Protein AF-A0A7C5CNM0-F1 (afdb_monomer_lite)

Structure (mmCIF, N/CA/C/O backbone):
data_AF-A0A7C5CNM0-F1
#
_entry.id   AF-A0A7C5CNM0-F1
#
loop_
_atom_site.group_PDB
_atom_site.id
_atom_site.type_symbol
_atom_site.label_atom_id
_atom_site.label_alt_id
_atom_site.label_comp_id
_atom_site.label_asym_id
_atom_site.label_entity_id
_atom_site.label_seq_id
_atom_site.pdbx_PDB_ins_code
_atom_site.Cartn_x
_atom_site.Cartn_y
_atom_site.Cartn_z
_atom_site.occupancy
_atom_site.B_iso_or_equiv
_atom_site.auth_seq_id
_atom_site.auth_comp_id
_atom_site.auth_asym_id
_atom_site.auth_atom_id
_atom_site.pdbx_PDB_model_num
ATOM 1 N N . MET A 1 1 ? -1.103 3.338 -16.481 1.00 57.03 1 MET A N 1
ATOM 2 C CA . MET A 1 1 ? -0.133 2.872 -15.462 1.00 57.03 1 MET A CA 1
ATOM 3 C C . MET A 1 1 ? -0.151 1.351 -15.446 1.00 57.03 1 MET A C 1
ATOM 5 O O . MET A 1 1 ? -1.177 0.789 -15.800 1.00 57.03 1 MET A O 1
ATOM 9 N N . LEU A 1 2 ? 0.967 0.695 -15.119 1.00 70.50 2 LEU A N 1
ATOM 10 C CA . LEU A 1 2 ? 1.111 -0.762 -15.269 1.00 70.50 2 LEU A CA 1
ATOM 11 C C . LEU A 1 2 ? 0.408 -1.560 -14.152 1.00 70.50 2 LEU A C 1
ATOM 13 O O . LEU A 1 2 ? -0.119 -2.641 -14.403 1.00 70.50 2 LEU A O 1
ATOM 17 N N . TYR A 1 3 ? 0.356 -1.015 -12.930 1.00 88.12 3 TYR A N 1
ATOM 18 C CA . TYR A 1 3 ? -0.139 -1.726 -11.748 1.00 88.12 3 TYR A CA 1
ATOM 19 C C . TYR A 1 3 ? -1.374 -1.058 -11.143 1.00 88.12 3 TYR A C 1
ATOM 21 O O . TYR A 1 3 ? -1.320 0.079 -10.668 1.00 88.12 3 TYR A O 1
ATOM 29 N N . HIS A 1 4 ? -2.476 -1.808 -11.116 1.00 91.38 4 HIS A N 1
ATOM 30 C CA . HIS A 1 4 ? -3.734 -1.413 -10.494 1.00 91.38 4 HIS A CA 1
ATOM 31 C C . HIS A 1 4 ? -4.103 -2.398 -9.388 1.00 91.38 4 HIS A C 1
ATOM 33 O O . HIS A 1 4 ? -4.102 -3.612 -9.613 1.00 91.38 4 HIS A O 1
ATOM 39 N N . LEU A 1 5 ? -4.431 -1.868 -8.212 1.00 94.00 5 LEU A N 1
ATOM 40 C CA . LEU A 1 5 ? -4.904 -2.645 -7.072 1.00 94.00 5 LEU A CA 1
ATOM 41 C C . LEU A 1 5 ? -6.247 -2.099 -6.606 1.00 94.00 5 LEU A C 1
ATOM 43 O O . LEU A 1 5 ? -6.382 -0.897 -6.383 1.00 94.00 5 LEU A O 1
ATOM 47 N N . ASP A 1 6 ? -7.208 -2.988 -6.403 1.00 94.75 6 ASP A N 1
ATOM 48 C CA . ASP A 1 6 ? -8.490 -2.631 -5.815 1.00 94.75 6 ASP A CA 1
ATOM 49 C C . ASP A 1 6 ? -8.325 -2.481 -4.304 1.00 94.75 6 ASP A C 1
ATOM 51 O O . ASP A 1 6 ? -7.754 -3.344 -3.619 1.00 94.75 6 ASP A O 1
ATOM 55 N N . ALA A 1 7 ? -8.828 -1.361 -3.799 1.00 94.81 7 ALA A N 1
ATOM 56 C CA . ALA A 1 7 ? -8.664 -0.916 -2.435 1.00 94.81 7 ALA A CA 1
ATOM 57 C C . ALA A 1 7 ? -10.003 -0.506 -1.822 1.00 94.81 7 ALA A C 1
ATOM 59 O O . ALA A 1 7 ? -10.836 0.149 -2.444 1.00 94.81 7 ALA A O 1
ATOM 60 N N . THR A 1 8 ? -10.193 -0.853 -0.553 1.00 94.56 8 THR A N 1
ATOM 61 C CA . THR A 1 8 ? -11.329 -0.392 0.247 1.00 94.56 8 THR A CA 1
ATOM 62 C C . THR A 1 8 ? -10.831 0.384 1.457 1.00 94.56 8 THR A C 1
ATOM 64 O O . THR A 1 8 ? -9.911 -0.046 2.160 1.00 94.56 8 THR A O 1
ATOM 67 N N . LEU A 1 9 ? -11.420 1.558 1.696 1.00 93.56 9 LEU A N 1
ATOM 68 C CA . LEU A 1 9 ? -11.139 2.355 2.889 1.00 93.56 9 LEU A CA 1
ATOM 69 C C . LEU A 1 9 ? -11.683 1.639 4.126 1.00 93.56 9 LEU A C 1
ATOM 71 O O . LEU A 1 9 ? -12.782 1.086 4.113 1.00 93.56 9 LEU A O 1
ATOM 75 N N . ARG A 1 10 ? -10.910 1.663 5.212 1.00 91.62 10 ARG A N 1
ATOM 76 C CA . ARG A 1 10 ? -11.280 1.043 6.486 1.00 91.62 10 ARG A CA 1
ATOM 77 C C . ARG A 1 10 ? -11.577 2.115 7.514 1.00 91.62 10 ARG A C 1
ATOM 79 O O . ARG A 1 10 ? -10.774 3.022 7.728 1.00 91.62 10 ARG A O 1
ATOM 86 N N . THR A 1 11 ? -12.698 1.967 8.207 1.00 88.88 11 THR A N 1
ATOM 87 C CA . THR A 1 11 ? -13.039 2.844 9.329 1.00 88.88 11 THR A CA 1
ATOM 88 C C . THR A 1 11 ? -12.194 2.516 10.559 1.00 88.88 11 THR A C 1
ATOM 90 O O . THR A 1 11 ? -11.631 1.423 10.669 1.00 88.88 11 THR A O 1
ATOM 93 N N . ALA A 1 12 ? -12.140 3.428 11.534 1.00 80.12 12 ALA A N 1
ATOM 94 C CA . ALA A 1 12 ? -11.412 3.223 12.789 1.00 80.12 12 ALA A CA 1
ATOM 95 C C . ALA A 1 12 ? -11.803 1.911 13.505 1.00 80.12 12 ALA A C 1
ATOM 97 O O . ALA A 1 12 ? -10.939 1.218 14.042 1.00 80.12 12 ALA A O 1
ATOM 98 N N . GLN A 1 13 ? -13.077 1.509 13.442 1.00 78.69 13 GLN A N 1
ATOM 99 C CA . GLN A 1 13 ? -13.594 0.270 14.039 1.00 78.69 13 GLN A CA 1
ATOM 100 C C . GLN A 1 13 ? -13.103 -0.994 13.312 1.00 78.69 13 GLN A C 1
ATOM 102 O O . GLN A 1 13 ? -13.082 -2.083 13.887 1.00 78.69 13 GLN A O 1
ATOM 107 N N . GLN A 1 14 ? -12.681 -0.857 12.053 1.00 82.25 14 GLN A N 1
ATOM 108 C CA . GLN A 1 14 ? -12.106 -1.918 11.225 1.00 82.25 14 GLN A CA 1
ATOM 109 C C . GLN A 1 14 ? -10.569 -1.939 11.281 1.00 82.25 14 GLN A C 1
ATOM 111 O O . GLN A 1 14 ? -9.924 -2.648 10.499 1.00 82.25 14 GLN A O 1
ATOM 116 N N . THR A 1 15 ? -9.958 -1.192 12.205 1.00 84.50 15 THR A N 1
ATOM 117 C CA . THR A 1 15 ? -8.510 -1.210 12.449 1.00 84.50 15 THR A CA 1
ATOM 118 C C . THR A 1 15 ? -8.133 -2.109 13.636 1.00 84.50 15 THR A C 1
ATOM 120 O O . THR A 1 15 ? -8.979 -2.678 14.328 1.00 84.50 15 THR A O 1
ATOM 123 N N . GLY A 1 16 ? -6.831 -2.325 13.835 1.00 88.19 16 GLY A N 1
ATOM 124 C CA . GLY A 1 16 ? -6.295 -3.110 14.948 1.00 88.19 16 GLY A CA 1
ATOM 125 C C . GLY A 1 16 ? -6.074 -4.603 14.669 1.00 88.19 16 GLY A C 1
ATOM 126 O O . GLY A 1 16 ? -6.389 -5.156 13.612 1.00 88.19 16 GLY A O 1
ATOM 127 N N . LYS A 1 17 ? -5.490 -5.283 15.664 1.00 89.38 17 LYS A N 1
ATOM 128 C CA . LYS A 1 17 ? -4.946 -6.650 15.546 1.00 89.38 17 LYS A CA 1
ATOM 129 C C . LYS A 1 17 ? -5.986 -7.692 15.127 1.00 89.38 17 LYS A C 1
ATOM 131 O O . LYS A 1 17 ? -5.686 -8.578 14.330 1.00 89.38 17 LYS A O 1
ATOM 136 N N . GLY A 1 18 ? -7.193 -7.618 15.690 1.00 91.38 18 GLY A N 1
ATOM 137 C CA . GLY A 1 18 ? -8.280 -8.556 15.396 1.00 91.38 18 GLY A CA 1
ATOM 138 C C . GLY A 1 18 ? -8.835 -8.381 13.984 1.00 91.38 18 GLY A C 1
ATOM 139 O O . GLY A 1 18 ? -8.966 -9.362 13.255 1.00 91.38 18 GLY A O 1
ATOM 140 N N . ALA A 1 19 ? -9.092 -7.136 13.577 1.00 92.50 19 ALA A N 1
ATOM 141 C CA . ALA A 1 19 ? -9.591 -6.816 12.243 1.00 92.50 19 ALA A CA 1
ATOM 142 C C . ALA A 1 19 ? -8.581 -7.203 11.152 1.00 92.50 19 ALA A C 1
ATOM 144 O O . ALA A 1 19 ? -8.924 -7.943 10.235 1.00 92.50 19 ALA A O 1
ATOM 145 N N . SER A 1 20 ? -7.302 -6.849 11.315 1.00 92.62 20 SER A N 1
ATOM 146 C CA . SER A 1 20 ? -6.247 -7.220 10.357 1.00 92.62 20 SER A CA 1
ATOM 147 C C . SER A 1 20 ? -5.998 -8.733 10.271 1.00 92.62 20 SER A C 1
ATOM 149 O O . SER A 1 20 ? -5.465 -9.228 9.279 1.00 92.62 20 SER A O 1
ATOM 151 N N . ARG A 1 21 ? -6.344 -9.508 11.307 1.00 93.06 21 ARG A N 1
ATOM 152 C CA . ARG A 1 21 ? -6.328 -10.980 11.234 1.00 93.06 21 ARG A CA 1
ATOM 153 C C . ARG A 1 21 ? -7.512 -11.531 10.448 1.00 93.06 21 ARG A C 1
ATOM 155 O O . ARG A 1 21 ? -7.317 -12.511 9.741 1.00 93.06 21 ARG A O 1
ATOM 162 N N . ARG A 1 22 ? -8.699 -10.930 10.581 1.00 93.62 22 ARG A N 1
ATOM 163 C CA . ARG A 1 22 ? -9.891 -11.306 9.807 1.00 93.62 22 ARG A CA 1
ATOM 164 C C . ARG A 1 22 ? -9.685 -11.028 8.320 1.00 93.62 22 ARG A C 1
ATOM 166 O O . ARG A 1 22 ? -9.757 -11.970 7.550 1.00 93.62 22 ARG A O 1
ATOM 173 N N . LEU A 1 23 ? -9.220 -9.829 7.960 1.00 94.00 23 LEU A N 1
ATOM 174 C CA . LEU A 1 23 ? -8.910 -9.470 6.566 1.00 94.00 23 LEU A CA 1
ATOM 175 C C . LEU A 1 23 ? -8.003 -10.495 5.874 1.00 94.00 23 LEU A C 1
ATOM 177 O O . LEU A 1 23 ? -8.297 -10.949 4.775 1.00 94.00 23 LEU A O 1
ATOM 181 N N . ARG A 1 24 ? -6.940 -10.939 6.553 1.00 94.44 24 ARG A N 1
ATOM 182 C CA . ARG A 1 24 ? -6.032 -11.957 6.001 1.00 94.44 24 ARG A CA 1
ATOM 183 C C . ARG A 1 24 ? -6.671 -13.333 5.832 1.00 94.44 24 ARG A C 1
ATOM 185 O O . ARG A 1 24 ? -6.231 -14.084 4.972 1.00 94.44 24 ARG A O 1
ATOM 192 N N . ARG A 1 25 ? -7.674 -13.683 6.643 1.00 92.69 25 ARG A N 1
ATOM 193 C CA . ARG A 1 25 ? -8.472 -14.906 6.439 1.00 92.69 25 ARG A CA 1
ATOM 194 C C . ARG A 1 25 ? -9.409 -14.761 5.242 1.00 92.69 25 ARG A C 1
ATOM 196 O O . ARG A 1 25 ? -9.622 -15.738 4.538 1.00 92.69 25 ARG A O 1
ATOM 203 N N . ASP A 1 26 ? -9.863 -13.541 4.980 1.00 94.31 26 ASP A N 1
ATOM 204 C CA . ASP A 1 26 ? -10.754 -13.194 3.873 1.00 94.31 26 ASP A CA 1
ATOM 205 C C . ASP A 1 26 ? -9.983 -12.872 2.573 1.00 94.31 26 ASP A C 1
ATOM 207 O O . ASP A 1 26 ? -10.512 -12.240 1.664 1.00 94.31 26 ASP A O 1
ATOM 211 N N . ASN A 1 27 ? -8.719 -13.308 2.462 1.00 93.75 27 ASN A N 1
ATOM 212 C CA . ASN A 1 27 ? -7.832 -13.065 1.314 1.00 93.75 27 ASN A CA 1
ATOM 213 C C . ASN A 1 27 ? -7.627 -11.579 0.973 1.00 93.75 27 ASN A C 1
ATOM 215 O O . ASN A 1 27 ? -7.437 -11.207 -0.190 1.00 93.75 27 ASN A O 1
ATOM 219 N N . GLN A 1 28 ? -7.614 -10.731 1.997 1.00 95.56 28 GLN A N 1
ATOM 220 C CA . GLN A 1 28 ? -7.285 -9.318 1.886 1.00 95.56 28 GLN A CA 1
ATOM 221 C C . GLN A 1 28 ? -6.016 -8.980 2.671 1.00 95.56 28 GLN A C 1
ATOM 223 O O . GLN A 1 28 ? -5.740 -9.513 3.750 1.00 95.56 28 GLN A O 1
ATOM 228 N N . THR A 1 29 ? -5.234 -8.061 2.122 1.00 95.62 29 THR A N 1
ATOM 229 C CA . THR A 1 29 ? -4.011 -7.546 2.729 1.00 95.62 29 THR A CA 1
ATOM 230 C C . THR A 1 29 ? -4.323 -6.206 3.398 1.00 95.62 29 THR A C 1
ATOM 232 O O . THR A 1 29 ? -4.768 -5.285 2.712 1.00 95.62 29 THR A O 1
ATOM 235 N N . PRO A 1 30 ? -4.109 -6.057 4.716 1.00 96.50 30 PRO A N 1
ATOM 236 C CA . PRO A 1 30 ? -4.206 -4.757 5.364 1.00 96.50 30 PRO A CA 1
ATOM 237 C C . PRO A 1 30 ? -3.032 -3.874 4.930 1.00 96.50 30 PRO A C 1
ATOM 239 O O . PRO A 1 30 ? -1.895 -4.346 4.878 1.00 96.50 30 PRO A O 1
ATOM 242 N N . ALA A 1 31 ? -3.308 -2.605 4.657 1.00 96.81 31 ALA A N 1
ATOM 243 C CA . ALA A 1 31 ? -2.287 -1.643 4.284 1.00 96.81 31 ALA A CA 1
ATOM 244 C C . ALA A 1 31 ? -2.581 -0.241 4.829 1.00 96.81 31 ALA A C 1
ATOM 246 O O . ALA A 1 31 ? -3.704 0.051 5.258 1.00 96.81 31 ALA A O 1
ATOM 247 N N . ILE A 1 32 ? -1.562 0.615 4.811 1.00 96.25 32 ILE A N 1
ATOM 248 C CA . ILE A 1 32 ? -1.648 2.025 5.206 1.00 96.25 32 ILE A CA 1
ATOM 249 C C . ILE A 1 32 ? -1.109 2.885 4.070 1.00 96.25 32 ILE A C 1
ATOM 251 O O . ILE A 1 32 ? -0.073 2.563 3.497 1.00 96.25 32 ILE A O 1
ATOM 255 N N . ILE A 1 33 ? -1.791 3.988 3.775 1.00 96.69 33 ILE A N 1
ATOM 256 C CA . ILE A 1 33 ? -1.319 5.026 2.859 1.00 96.69 33 ILE A CA 1
ATOM 257 C C . ILE A 1 33 ? -0.997 6.266 3.682 1.00 96.69 33 ILE A C 1
ATOM 259 O O . ILE A 1 33 ? -1.805 6.691 4.506 1.00 96.69 33 ILE A O 1
ATOM 263 N N . TYR A 1 34 ? 0.168 6.866 3.466 1.00 96.00 34 TYR A N 1
ATOM 264 C CA . TYR A 1 34 ? 0.569 8.101 4.140 1.00 96.00 34 TYR A CA 1
ATOM 265 C C . TYR A 1 34 ? 1.421 9.003 3.240 1.00 96.00 34 TYR A C 1
ATOM 267 O O . TYR A 1 34 ? 1.799 8.642 2.126 1.00 96.00 34 TYR A O 1
ATOM 275 N N . GLY A 1 35 ? 1.750 10.198 3.732 1.00 93.81 35 GLY A N 1
ATOM 276 C CA . GLY A 1 35 ? 2.585 11.168 3.020 1.00 93.81 35 GLY A CA 1
ATOM 277 C C . GLY A 1 35 ? 1.774 12.173 2.202 1.00 93.81 35 GLY A C 1
ATOM 278 O O . GLY A 1 35 ? 0.547 12.194 2.263 1.00 93.81 35 GLY A O 1
ATOM 279 N N . GLY A 1 36 ? 2.460 13.057 1.473 1.00 86.50 36 GLY A N 1
ATOM 280 C CA . GLY A 1 36 ? 1.809 14.101 0.668 1.00 86.50 36 GLY A CA 1
ATOM 281 C C . GLY A 1 36 ? 1.043 15.156 1.481 1.00 86.50 36 GLY A C 1
ATOM 282 O O . GLY A 1 36 ? 0.149 15.795 0.944 1.00 86.50 36 GLY A O 1
ATOM 283 N N . GLY A 1 37 ? 1.342 15.309 2.777 1.00 89.19 37 GLY A N 1
ATOM 284 C CA . GLY A 1 37 ? 0.697 16.291 3.663 1.00 89.19 37 GLY A CA 1
ATOM 285 C C . GLY A 1 37 ? -0.728 15.946 4.117 1.00 89.19 37 GLY A C 1
ATOM 286 O O . GLY A 1 37 ? -1.265 16.644 4.969 1.00 89.19 37 GLY A O 1
ATOM 287 N N . ALA A 1 38 ? -1.325 14.871 3.597 1.00 90.94 38 ALA A N 1
ATOM 288 C CA . ALA A 1 38 ? -2.651 14.402 3.992 1.00 90.94 38 ALA A CA 1
ATOM 289 C C . ALA A 1 38 ? -2.583 13.344 5.105 1.00 90.94 38 ALA A C 1
ATOM 291 O O . ALA A 1 38 ? -1.580 12.637 5.259 1.00 90.94 38 ALA A O 1
ATOM 292 N N . GLU A 1 39 ? -3.680 13.198 5.850 1.00 92.31 39 GLU A N 1
ATOM 293 C CA . GLU A 1 39 ? -3.775 12.224 6.938 1.00 92.31 39 GLU A CA 1
ATOM 294 C C . GLU A 1 39 ? -3.555 10.780 6.442 1.00 92.31 39 GLU A C 1
ATOM 296 O O . GLU A 1 39 ? -3.901 10.450 5.295 1.00 92.31 39 GLU A O 1
ATOM 301 N N . PRO A 1 40 ? -2.954 9.904 7.269 1.00 94.31 40 PRO A N 1
ATOM 302 C CA . PRO A 1 40 ? -2.815 8.496 6.933 1.00 94.31 40 PRO A CA 1
ATOM 303 C C . PRO A 1 40 ? -4.176 7.803 6.820 1.00 94.31 40 PRO A C 1
ATOM 305 O O . PRO A 1 40 ? -5.033 7.962 7.690 1.00 94.31 40 PRO A O 1
ATOM 308 N N . SER A 1 41 ? -4.359 6.978 5.792 1.00 93.56 41 SER A N 1
ATOM 309 C CA . SER A 1 41 ? -5.575 6.189 5.592 1.00 93.56 41 SER A CA 1
ATOM 310 C C . SER A 1 41 ? -5.281 4.696 5.707 1.00 93.56 41 SER A C 1
ATOM 312 O O . SER A 1 41 ? -4.288 4.179 5.195 1.00 93.56 41 SER A O 1
ATOM 314 N N . SER A 1 42 ? -6.150 3.982 6.425 1.00 95.31 42 SER A N 1
ATOM 315 C CA . SER A 1 42 ? -6.099 2.521 6.505 1.00 95.31 42 SER A CA 1
ATOM 316 C C . SER A 1 42 ? -6.922 1.924 5.375 1.00 95.31 42 SER A C 1
ATOM 318 O O . SER A 1 42 ? -8.094 2.265 5.217 1.00 95.31 42 SER A O 1
ATOM 320 N N . VAL A 1 43 ? -6.336 0.988 4.633 1.00 95.50 43 VAL A N 1
ATOM 321 C CA . VAL A 1 43 ? -6.986 0.343 3.488 1.00 95.50 43 VAL A CA 1
ATOM 322 C C . VAL A 1 43 ? -6.878 -1.178 3.562 1.00 95.50 43 VAL A C 1
ATOM 324 O O . VAL A 1 43 ? -6.064 -1.741 4.309 1.00 95.50 43 VAL A O 1
ATOM 327 N N . ALA A 1 44 ? -7.760 -1.862 2.844 1.00 96.06 44 ALA A N 1
ATOM 328 C CA . ALA A 1 44 ? -7.657 -3.285 2.556 1.00 96.06 44 ALA A CA 1
ATOM 329 C C . ALA A 1 44 ? -7.508 -3.475 1.048 1.00 96.06 44 ALA A C 1
ATOM 331 O O . ALA A 1 44 ? -8.207 -2.836 0.269 1.00 96.06 44 ALA A O 1
ATOM 332 N N . LEU A 1 45 ? -6.593 -4.357 0.658 1.00 95.94 45 LEU A N 1
ATOM 333 C CA . LEU A 1 45 ? -6.275 -4.661 -0.734 1.00 95.94 45 LEU A CA 1
ATOM 334 C C . LEU A 1 45 ? -6.577 -6.123 -1.034 1.00 95.94 45 LEU A C 1
ATOM 336 O O . LEU A 1 45 ? -6.406 -6.982 -0.163 1.00 95.94 45 LEU A O 1
ATOM 340 N N . LEU A 1 46 ? -6.945 -6.445 -2.271 1.00 94.62 46 LEU A N 1
ATOM 341 C CA . LEU A 1 46 ? -7.067 -7.842 -2.683 1.00 94.62 46 LEU A CA 1
ATOM 342 C C . LEU A 1 46 ? -5.696 -8.529 -2.677 1.00 94.62 46 LEU A C 1
ATOM 344 O O . LEU A 1 46 ? -4.775 -8.150 -3.404 1.00 94.62 46 LEU A O 1
ATOM 348 N N . HIS A 1 47 ? -5.566 -9.598 -1.887 1.00 93.56 47 HIS A N 1
ATOM 349 C CA . HIS A 1 47 ? -4.289 -10.290 -1.711 1.00 93.56 47 HIS A CA 1
ATOM 350 C C . HIS A 1 47 ? -3.739 -10.842 -3.033 1.00 93.56 47 HIS A C 1
ATOM 352 O O . HIS A 1 47 ? -2.546 -10.746 -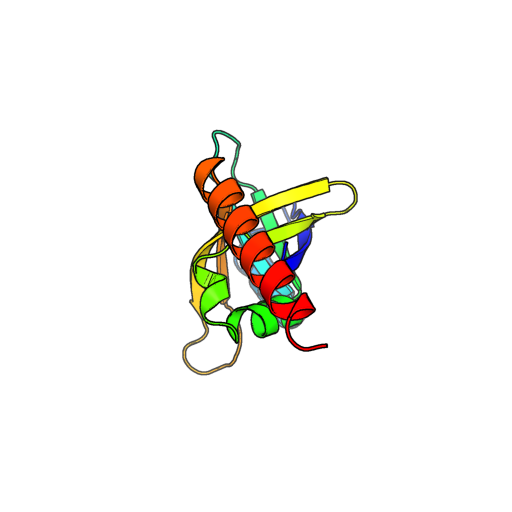3.303 1.00 93.56 47 HIS A O 1
ATOM 358 N N . LYS A 1 48 ? -4.619 -11.356 -3.900 1.00 93.31 48 LYS A N 1
ATOM 359 C CA . LYS A 1 48 ? -4.243 -11.904 -5.210 1.00 93.31 48 LYS A CA 1
ATOM 360 C C . LYS A 1 48 ? -3.564 -10.869 -6.115 1.00 93.31 48 LYS A C 1
ATOM 362 O O . LYS A 1 48 ? -2.593 -11.203 -6.786 1.00 93.31 48 LYS A O 1
ATOM 367 N N . GLN A 1 49 ? -4.065 -9.633 -6.137 1.00 93.69 49 GLN A N 1
ATOM 368 C CA . GLN A 1 49 ? -3.492 -8.562 -6.960 1.00 93.69 49 GLN A CA 1
ATOM 369 C C . GLN A 1 49 ? -2.128 -8.127 -6.420 1.00 93.69 49 GLN A C 1
ATOM 371 O O . GLN A 1 49 ? -1.189 -7.978 -7.195 1.00 93.69 49 GLN A O 1
ATOM 376 N N . MET A 1 50 ? -2.000 -8.034 -5.092 1.00 93.19 50 MET A N 1
ATOM 377 C CA . MET A 1 50 ? -0.716 -7.778 -4.438 1.00 93.19 50 MET A CA 1
ATOM 378 C C . MET A 1 50 ? 0.323 -8.844 -4.785 1.00 93.19 50 MET A C 1
ATOM 380 O O . MET A 1 50 ? 1.432 -8.509 -5.178 1.00 93.19 50 MET A O 1
ATOM 384 N N . VAL A 1 51 ? -0.028 -10.128 -4.664 1.00 92.69 51 VAL A N 1
ATOM 385 C CA . VAL A 1 51 ? 0.899 -11.222 -4.988 1.00 92.69 51 VAL A CA 1
ATOM 386 C C . VAL A 1 51 ? 1.329 -11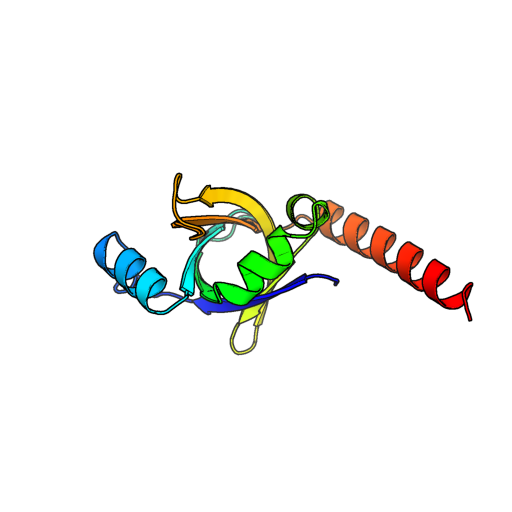.151 -6.446 1.00 92.69 51 VAL A C 1
ATOM 388 O O . VAL A 1 51 ? 2.518 -11.265 -6.702 1.00 92.69 51 VAL A O 1
ATOM 391 N N . ARG A 1 52 ? 0.395 -10.910 -7.375 1.00 91.88 52 ARG A N 1
ATOM 392 C CA . ARG A 1 52 ? 0.711 -10.769 -8.800 1.00 91.88 52 ARG A CA 1
ATOM 393 C C . ARG A 1 52 ? 1.690 -9.625 -9.057 1.00 91.88 52 ARG A C 1
ATOM 395 O O . ARG A 1 52 ? 2.679 -9.852 -9.733 1.00 91.88 52 ARG A O 1
ATOM 402 N N . GLY A 1 53 ? 1.436 -8.439 -8.501 1.00 90.44 53 GLY A N 1
ATOM 403 C CA . GLY A 1 53 ? 2.343 -7.299 -8.657 1.00 90.44 53 GLY A CA 1
ATOM 404 C C . GLY A 1 53 ? 3.730 -7.588 -8.083 1.00 90.44 53 GLY A C 1
ATOM 405 O O . GLY A 1 53 ? 4.733 -7.344 -8.731 1.00 90.44 53 GLY A O 1
ATOM 406 N N . LEU A 1 54 ? 3.798 -8.222 -6.912 1.00 90.88 54 LEU A N 1
ATOM 407 C CA . LEU A 1 54 ? 5.059 -8.555 -6.244 1.00 90.88 54 LEU A CA 1
ATOM 408 C C . LEU A 1 54 ? 5.899 -9.645 -6.933 1.00 90.88 54 LEU A C 1
ATOM 410 O O . LEU A 1 54 ? 6.999 -9.927 -6.449 1.00 90.88 54 LEU A O 1
ATOM 414 N N . MET A 1 55 ? 5.388 -10.285 -7.990 1.00 89.88 55 MET A N 1
ATOM 415 C CA . MET A 1 55 ? 6.182 -11.179 -8.842 1.00 89.88 55 MET A CA 1
ATOM 416 C C . MET A 1 55 ? 7.094 -10.389 -9.784 1.00 89.88 55 MET A C 1
ATOM 418 O O . MET A 1 55 ? 8.155 -10.893 -10.148 1.00 89.88 55 MET A O 1
ATOM 422 N N . ASP A 1 56 ? 6.719 -9.152 -10.112 1.00 89.44 56 ASP A N 1
ATOM 423 C CA . ASP A 1 56 ? 7.491 -8.268 -10.972 1.00 89.44 56 ASP A CA 1
ATOM 424 C C . ASP A 1 56 ? 8.425 -7.407 -10.109 1.00 89.44 56 ASP A C 1
ATOM 426 O O . ASP A 1 56 ? 7.990 -6.685 -9.210 1.00 89.44 56 ASP A O 1
ATOM 430 N N . ALA A 1 57 ? 9.735 -7.470 -10.368 1.00 84.88 57 ALA A N 1
ATOM 431 C CA . ALA A 1 57 ? 10.726 -6.705 -9.601 1.00 84.88 57 ALA A CA 1
ATOM 432 C C . ALA A 1 57 ? 10.507 -5.186 -9.713 1.00 84.88 57 ALA A C 1
ATOM 434 O O . ALA A 1 57 ? 10.755 -4.444 -8.767 1.00 84.88 57 ALA A O 1
ATOM 435 N N . GLU A 1 58 ? 9.962 -4.736 -10.841 1.00 85.88 58 GLU A N 1
ATOM 436 C CA . GLU A 1 58 ? 9.671 -3.328 -11.099 1.00 85.88 58 GLU A CA 1
ATOM 437 C C . GLU A 1 58 ? 8.544 -2.774 -10.196 1.00 85.88 58 GLU A C 1
ATOM 439 O O . GLU A 1 58 ? 8.403 -1.563 -10.030 1.00 85.88 58 GLU A O 1
ATOM 444 N N . PHE A 1 59 ? 7.741 -3.639 -9.563 1.00 87.75 59 PHE A N 1
ATOM 445 C CA . PHE A 1 59 ? 6.626 -3.232 -8.700 1.00 87.75 59 PHE A CA 1
ATOM 446 C C . PHE A 1 59 ? 7.059 -2.422 -7.470 1.00 87.75 59 PHE A C 1
ATOM 448 O O . PHE A 1 59 ? 6.285 -1.610 -6.966 1.00 87.75 59 PHE A O 1
ATOM 455 N N . TYR A 1 60 ? 8.282 -2.627 -6.977 1.00 87.06 60 TYR A N 1
ATOM 456 C CA . TYR A 1 60 ? 8.802 -1.893 -5.816 1.00 87.06 60 TYR A CA 1
ATOM 457 C C . TYR A 1 60 ? 9.207 -0.456 -6.153 1.00 87.06 60 TYR A C 1
ATOM 459 O O . TYR A 1 60 ? 9.233 0.393 -5.266 1.00 87.06 60 TYR A O 1
ATOM 467 N N . GLU A 1 61 ? 9.526 -0.186 -7.418 1.00 86.44 61 GLU A N 1
ATOM 468 C CA . GLU A 1 61 ? 10.080 1.096 -7.864 1.00 86.44 61 GLU A CA 1
ATOM 469 C C . GLU A 1 61 ? 9.041 1.956 -8.594 1.00 86.44 61 GLU A C 1
ATOM 471 O O . GLU A 1 61 ? 9.194 3.174 -8.698 1.00 86.44 61 GLU A O 1
ATOM 476 N N . HIS A 1 62 ? 7.956 1.343 -9.070 1.00 90.00 62 HIS A N 1
ATOM 477 C CA . HIS A 1 62 ? 6.927 2.032 -9.834 1.00 90.00 62 HIS A CA 1
ATOM 478 C C . HIS A 1 62 ? 5.790 2.608 -8.997 1.00 90.00 62 HIS A C 1
ATOM 480 O O . HIS A 1 62 ? 5.433 2.132 -7.917 1.00 90.00 62 HIS A O 1
ATOM 486 N N . VAL A 1 63 ? 5.158 3.633 -9.573 1.00 93.44 63 VAL A N 1
ATOM 487 C CA . VAL A 1 63 ? 3.897 4.161 -9.066 1.00 93.44 63 VAL A CA 1
ATOM 488 C C . VAL A 1 63 ? 2.769 3.168 -9.344 1.00 93.44 63 VAL A C 1
ATOM 490 O O . VAL A 1 63 ? 2.499 2.780 -10.483 1.00 93.44 63 VAL A O 1
ATOM 493 N N . ILE A 1 64 ? 2.082 2.800 -8.272 1.00 94.50 64 ILE A N 1
ATOM 494 C CA . ILE A 1 64 ? 0.927 1.914 -8.230 1.00 94.50 64 ILE A CA 1
ATOM 495 C C . ILE A 1 64 ? -0.329 2.776 -8.115 1.00 94.50 64 ILE A C 1
ATOM 497 O O . ILE A 1 64 ? -0.371 3.753 -7.365 1.00 94.50 64 ILE A O 1
ATOM 501 N N . THR A 1 65 ? -1.378 2.415 -8.847 1.00 94.62 65 THR A N 1
ATOM 502 C CA . THR A 1 65 ? -2.692 3.051 -8.710 1.00 94.62 65 THR A CA 1
ATOM 503 C C . THR A 1 65 ? -3.584 2.204 -7.808 1.00 94.62 65 THR A C 1
ATOM 505 O O . THR A 1 65 ? -3.924 1.070 -8.154 1.00 94.62 65 THR A O 1
ATOM 508 N N . LEU A 1 66 ? -3.986 2.763 -6.670 1.00 95.06 66 LEU A N 1
ATOM 509 C CA . LEU A 1 66 ? -5.010 2.185 -5.805 1.00 95.06 66 LEU A CA 1
ATOM 510 C C . LEU A 1 66 ? -6.379 2.693 -6.245 1.00 95.06 66 LEU A C 1
ATOM 512 O O . LEU A 1 66 ? -6.602 3.902 -6.279 1.00 95.06 66 LEU A O 1
ATOM 516 N N . LYS A 1 67 ? -7.282 1.773 -6.577 1.00 95.12 67 LYS A N 1
ATOM 517 C CA . LYS A 1 67 ? -8.646 2.076 -7.006 1.00 95.12 67 LYS A CA 1
ATOM 518 C C . LYS A 1 67 ? -9.611 1.908 -5.849 1.00 95.12 67 LYS A C 1
ATOM 520 O O . LYS A 1 67 ? -9.712 0.822 -5.286 1.00 95.12 67 LYS A O 1
ATOM 525 N N . PHE A 1 68 ? -10.337 2.968 -5.537 1.00 93.12 68 PHE A N 1
ATOM 526 C CA . PHE A 1 68 ? -11.433 2.979 -4.578 1.00 93.12 68 PHE A CA 1
ATOM 527 C C . PHE A 1 68 ? -12.766 3.123 -5.316 1.00 93.12 68 PHE A C 1
ATOM 529 O O . PHE A 1 68 ? -12.810 3.381 -6.521 1.00 93.12 68 PHE A O 1
ATOM 536 N N . GLU A 1 69 ? -13.875 2.987 -4.594 1.00 87.19 69 GLU A N 1
ATOM 537 C CA . GLU A 1 69 ? -15.208 3.248 -5.140 1.00 87.19 69 GLU A CA 1
ATOM 538 C C . GLU A 1 69 ? -15.382 4.748 -5.451 1.00 87.19 69 GLU A C 1
ATOM 540 O O . GLU A 1 69 ? -15.839 5.530 -4.622 1.00 87.19 69 GLU A O 1
ATOM 545 N N . GLY A 1 70 ? -14.986 5.151 -6.663 1.00 87.38 70 GLY A N 1
ATOM 546 C CA . GLY A 1 70 ? -15.150 6.510 -7.191 1.00 87.38 70 GLY A CA 1
ATOM 547 C C . GLY A 1 70 ? -13.916 7.413 -7.106 1.00 87.38 70 GLY A C 1
ATOM 548 O O . GLY A 1 70 ? -13.983 8.557 -7.551 1.00 87.38 70 GLY A O 1
ATOM 549 N N . SER A 1 71 ? -12.789 6.928 -6.583 1.00 90.94 71 SER A N 1
ATOM 550 C CA . SER A 1 71 ? -11.524 7.671 -6.569 1.00 90.94 71 SER A CA 1
ATOM 551 C C . SER A 1 71 ? -10.323 6.764 -6.821 1.00 90.94 71 SER A C 1
ATOM 553 O O . SER A 1 71 ? -10.391 5.547 -6.661 1.00 90.94 71 SER A O 1
ATOM 555 N N . GLU A 1 72 ? -9.204 7.361 -7.222 1.00 93.88 72 GLU A N 1
ATOM 556 C CA . GLU A 1 72 ? -7.933 6.660 -7.379 1.00 93.88 72 GLU A CA 1
ATOM 557 C C . GLU A 1 72 ? -6.829 7.435 -6.656 1.00 93.88 72 GLU A C 1
ATOM 559 O O . GLU A 1 72 ? -6.788 8.666 -6.708 1.00 93.88 72 GLU A O 1
ATOM 564 N N . GLU A 1 73 ? -5.914 6.721 -6.000 1.00 93.25 73 GLU A N 1
ATOM 565 C CA . GLU A 1 73 ? -4.706 7.309 -5.417 1.00 93.25 73 GLU A CA 1
ATOM 566 C C . GLU A 1 73 ? -3.450 6.694 -6.039 1.00 93.25 73 GLU A C 1
ATOM 568 O O . GLU A 1 73 ? -3.327 5.476 -6.182 1.00 93.25 73 GLU A O 1
ATOM 573 N N . LYS A 1 74 ? -2.489 7.554 -6.390 1.00 94.31 74 LYS A N 1
ATOM 574 C CA . LYS A 1 74 ? -1.167 7.157 -6.887 1.00 94.31 74 LYS A CA 1
ATOM 575 C C . 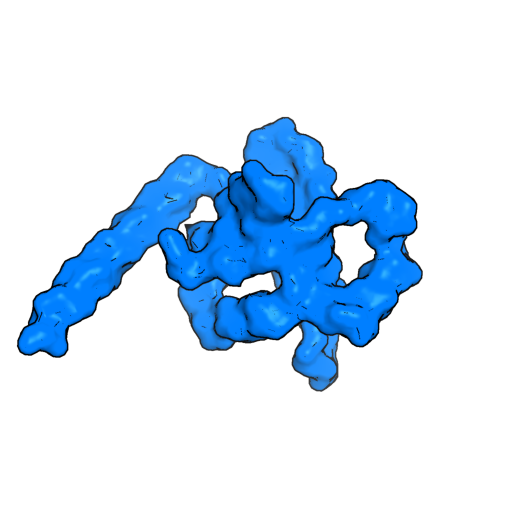LYS A 1 74 ? -0.205 7.019 -5.707 1.00 94.31 74 LYS A C 1
ATOM 577 O O . LYS A 1 74 ? 0.041 7.984 -4.978 1.00 94.31 74 LYS A O 1
ATOM 582 N N . VAL A 1 75 ? 0.355 5.830 -5.525 1.00 95.44 75 VAL A N 1
ATOM 583 C CA . VAL A 1 75 ? 1.216 5.497 -4.383 1.00 95.44 75 VAL A CA 1
ATOM 584 C C . VAL A 1 75 ? 2.448 4.711 -4.814 1.00 95.44 75 VAL A C 1
ATOM 586 O O . VAL A 1 75 ? 2.478 4.132 -5.891 1.00 95.44 75 VAL A O 1
ATOM 589 N N . VAL A 1 76 ? 3.454 4.657 -3.952 1.00 94.81 76 VAL A N 1
ATOM 590 C CA . VAL A 1 76 ? 4.640 3.809 -4.095 1.00 94.81 76 VAL A CA 1
ATOM 591 C C . VAL A 1 76 ? 4.728 2.898 -2.876 1.00 94.81 76 VAL A C 1
ATOM 593 O O . VAL A 1 76 ? 4.418 3.321 -1.757 1.00 94.81 76 VAL A O 1
ATOM 596 N N . LEU A 1 77 ? 5.112 1.640 -3.089 1.00 95.31 77 LEU A N 1
ATOM 597 C CA . LEU A 1 77 ? 5.326 0.688 -2.005 1.00 95.31 77 LEU A CA 1
ATOM 598 C C . LEU A 1 77 ? 6.581 1.085 -1.217 1.00 95.31 77 LEU A C 1
ATOM 600 O O . LEU A 1 77 ? 7.667 1.167 -1.778 1.00 95.31 77 LEU A O 1
ATOM 604 N N . GLN A 1 78 ? 6.431 1.324 0.083 1.00 95.19 78 GLN A N 1
ATOM 605 C CA . GLN A 1 78 ? 7.526 1.750 0.956 1.00 95.19 78 GLN A CA 1
ATOM 606 C C . GLN A 1 78 ? 8.038 0.619 1.848 1.00 95.19 78 GLN A C 1
ATOM 608 O O . GLN A 1 78 ? 9.247 0.484 2.022 1.00 95.19 78 GLN A O 1
ATOM 613 N N . ASP A 1 79 ? 7.131 -0.167 2.430 1.00 95.31 79 ASP A N 1
ATOM 614 C CA . ASP A 1 79 ? 7.479 -1.344 3.230 1.00 95.31 79 ASP A CA 1
ATOM 615 C C . ASP A 1 79 ? 6.479 -2.477 2.981 1.00 95.31 79 ASP A C 1
ATOM 617 O O . ASP A 1 79 ? 5.299 -2.263 2.683 1.00 95.31 79 ASP A O 1
ATOM 621 N N . LEU A 1 80 ? 6.967 -3.709 3.090 1.00 95.38 80 LEU A N 1
ATOM 622 C CA . LEU A 1 80 ? 6.191 -4.913 2.866 1.00 95.38 80 LEU A CA 1
ATOM 623 C C . LEU A 1 80 ? 6.550 -5.976 3.896 1.00 95.38 80 LEU A C 1
ATOM 625 O O . LEU A 1 80 ? 7.592 -6.628 3.836 1.00 95.38 80 LEU A O 1
ATOM 629 N N . GLN A 1 81 ? 5.599 -6.254 4.778 1.00 95.56 81 GLN A N 1
ATOM 630 C CA . GLN A 1 81 ? 5.753 -7.284 5.791 1.00 95.56 81 GLN A CA 1
ATOM 631 C C . GLN A 1 81 ? 5.191 -8.602 5.279 1.00 95.56 81 GLN A C 1
ATOM 633 O O . GLN A 1 81 ? 4.005 -8.722 4.959 1.00 95.56 81 GLN A O 1
ATOM 638 N N . ARG A 1 82 ? 6.034 -9.632 5.244 1.00 94.75 82 ARG A N 1
ATOM 639 C CA . ARG A 1 82 ? 5.667 -10.980 4.797 1.00 94.75 82 ARG A CA 1
ATOM 640 C C . ARG A 1 82 ? 5.706 -11.959 5.955 1.00 94.75 82 ARG A C 1
ATOM 642 O O . ARG A 1 82 ? 6.485 -11.812 6.894 1.00 94.75 82 ARG A O 1
ATOM 649 N N . HIS A 1 83 ? 4.855 -12.975 5.893 1.00 94.31 83 HIS A N 1
ATOM 650 C CA . HIS A 1 83 ? 4.967 -14.083 6.824 1.00 94.31 83 HIS A CA 1
ATOM 651 C C . HIS A 1 83 ? 6.263 -14.856 6.506 1.00 94.31 83 HIS A C 1
ATOM 653 O O . HIS A 1 83 ? 6.482 -15.175 5.343 1.00 94.31 83 HIS A O 1
ATOM 659 N N . PRO A 1 84 ? 7.099 -15.216 7.501 1.00 93.62 84 PRO A N 1
ATOM 660 C CA . PRO A 1 84 ? 8.402 -15.844 7.243 1.00 93.62 84 PRO A CA 1
ATOM 661 C C . PRO A 1 84 ? 8.295 -17.212 6.555 1.00 93.62 84 PRO A C 1
ATOM 663 O O . PRO A 1 84 ? 9.156 -17.586 5.775 1.00 93.62 84 PRO A O 1
ATOM 666 N N . TYR A 1 85 ? 7.229 -17.960 6.856 1.00 93.31 85 TYR A N 1
ATOM 667 C CA . TYR A 1 85 ? 6.985 -19.288 6.284 1.00 93.31 85 TYR A CA 1
ATOM 668 C C . TYR A 1 85 ? 5.830 -19.378 5.265 1.00 93.31 85 TYR A C 1
ATOM 670 O O . TYR A 1 85 ? 5.907 -20.134 4.304 1.00 93.31 85 TYR A O 1
ATOM 678 N N . LYS A 1 86 ? 4.724 -18.653 5.474 1.00 90.62 86 LYS A N 1
ATOM 679 C CA . LYS A 1 86 ? 3.526 -18.760 4.632 1.00 90.62 86 LYS A CA 1
ATOM 680 C C . LYS A 1 86 ? 3.606 -17.755 3.482 1.00 90.62 86 LYS A C 1
ATOM 682 O O . LYS A 1 86 ? 4.076 -16.643 3.714 1.00 90.62 86 LYS A O 1
ATOM 687 N N . PRO A 1 87 ? 3.066 -18.066 2.293 1.00 86.81 87 PRO A N 1
ATOM 688 C CA . PRO A 1 87 ? 2.962 -17.116 1.188 1.00 86.81 87 PRO A CA 1
ATOM 689 C C . PRO A 1 87 ? 1.823 -16.116 1.454 1.00 86.81 87 PRO A C 1
ATOM 691 O O . PRO A 1 87 ? 0.830 -16.062 0.741 1.00 86.81 87 PRO A O 1
ATOM 694 N N . THR A 1 88 ? 1.916 -15.370 2.553 1.00 91.31 88 THR A N 1
ATOM 695 C CA . THR A 1 88 ? 0.894 -14.425 3.005 1.00 91.31 88 THR A CA 1
ATOM 696 C C . THR A 1 88 ? 1.556 -13.104 3.348 1.00 91.31 88 THR A C 1
ATOM 698 O O . THR A 1 88 ? 2.539 -13.055 4.091 1.00 91.31 88 THR A O 1
ATOM 701 N N . ILE A 1 89 ? 0.976 -12.021 2.846 1.00 94.75 89 ILE A N 1
ATOM 702 C CA . ILE A 1 89 ? 1.410 -10.661 3.147 1.00 94.75 89 ILE A CA 1
ATOM 703 C C . ILE A 1 89 ? 0.727 -10.250 4.453 1.00 94.75 89 ILE A C 1
ATOM 705 O O . ILE A 1 89 ? -0.487 -10.391 4.617 1.00 94.75 89 ILE A O 1
ATOM 709 N N . LEU A 1 90 ? 1.525 -9.820 5.425 1.00 95.00 90 LEU A N 1
ATOM 710 C CA . LEU A 1 90 ? 1.055 -9.421 6.748 1.00 95.00 90 LEU A CA 1
ATOM 711 C C . LEU A 1 90 ? 0.552 -7.983 6.742 1.00 95.00 90 LEU A C 1
ATOM 713 O O . LEU A 1 90 ? -0.475 -7.719 7.366 1.00 95.00 90 LEU A O 1
ATOM 717 N N . HIS A 1 91 ? 1.292 -7.100 6.075 1.00 95.56 91 HIS A N 1
ATOM 718 C CA . HIS A 1 91 ? 1.021 -5.674 5.982 1.00 95.56 91 HIS A CA 1
ATOM 719 C C . HIS A 1 91 ? 1.766 -5.064 4.790 1.00 95.56 91 HIS A C 1
ATOM 721 O O . HIS A 1 91 ? 2.821 -5.577 4.410 1.00 95.56 91 HIS A O 1
ATOM 727 N N . ALA A 1 92 ? 1.236 -3.981 4.229 1.00 96.69 92 ALA A N 1
ATOM 728 C CA . ALA A 1 92 ? 1.933 -3.158 3.248 1.00 96.69 92 ALA A CA 1
ATOM 729 C C . ALA A 1 92 ? 1.804 -1.674 3.608 1.00 96.69 92 ALA A C 1
ATOM 731 O O . ALA A 1 92 ? 0.729 -1.208 3.986 1.00 96.69 92 ALA A O 1
ATOM 732 N N . ASP A 1 93 ? 2.896 -0.944 3.448 1.00 96.44 93 ASP A N 1
ATOM 733 C CA . ASP A 1 93 ? 2.968 0.487 3.694 1.00 96.44 93 ASP A CA 1
ATOM 734 C C . ASP A 1 93 ? 3.175 1.189 2.363 1.00 96.44 93 ASP A C 1
ATOM 736 O O . ASP A 1 93 ? 4.134 0.918 1.638 1.00 96.44 93 ASP A O 1
ATOM 740 N N . PHE A 1 94 ? 2.276 2.111 2.05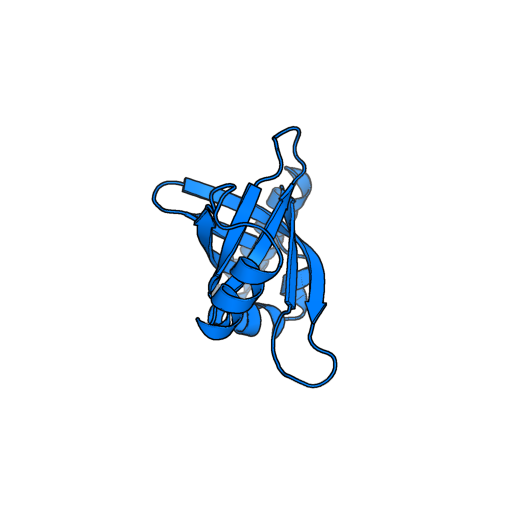6 1.00 96.69 94 PHE A N 1
ATOM 741 C CA . PHE A 1 94 ? 2.299 2.904 0.846 1.00 96.69 94 PHE A CA 1
ATOM 742 C C . PHE A 1 94 ? 2.551 4.364 1.177 1.00 96.69 94 PHE A C 1
ATOM 744 O O . PHE A 1 94 ? 1.948 4.942 2.085 1.00 96.69 94 PHE A O 1
ATOM 751 N N . LYS A 1 95 ? 3.407 4.984 0.374 1.00 95.88 95 LYS A N 1
ATOM 752 C CA . LYS A 1 95 ? 3.635 6.420 0.398 1.00 95.88 95 LYS A CA 1
ATOM 753 C C . LYS A 1 95 ? 2.964 7.050 -0.816 1.00 95.88 95 LYS A C 1
ATOM 755 O O . LYS A 1 95 ? 3.105 6.541 -1.924 1.00 95.88 95 LYS A O 1
ATOM 760 N N . ARG A 1 96 ? 2.245 8.159 -0.634 1.00 95.56 96 ARG A N 1
ATOM 761 C CA . ARG A 1 96 ? 1.672 8.923 -1.754 1.00 95.56 96 ARG A CA 1
ATOM 762 C C . ARG A 1 96 ? 2.791 9.375 -2.693 1.00 95.56 96 ARG A C 1
ATOM 764 O O . ARG A 1 96 ? 3.800 9.913 -2.229 1.00 95.56 96 ARG A O 1
ATOM 771 N N . ALA A 1 97 ? 2.615 9.114 -3.986 1.00 94.06 97 ALA A N 1
ATOM 772 C CA . ALA A 1 97 ? 3.640 9.357 -4.993 1.00 94.06 97 ALA A CA 1
ATOM 773 C C . ALA A 1 97 ? 3.878 10.861 -5.190 1.00 94.06 97 ALA A C 1
ATOM 775 O O . ALA A 1 97 ? 2.935 11.656 -5.181 1.00 94.06 97 ALA A O 1
ATOM 776 N N . THR A 1 98 ? 5.135 11.254 -5.390 1.00 92.94 98 THR A N 1
ATOM 777 C CA . THR A 1 98 ? 5.476 12.630 -5.778 1.00 92.94 98 THR A CA 1
ATOM 778 C C . THR A 1 98 ? 5.257 12.842 -7.275 1.00 92.94 98 THR A C 1
ATOM 780 O O . THR A 1 98 ? 5.226 11.889 -8.055 1.00 92.94 98 THR A O 1
ATOM 783 N N . ALA A 1 99 ? 5.144 14.104 -7.699 1.00 90.50 99 ALA A N 1
ATOM 784 C CA . ALA A 1 99 ? 5.040 14.445 -9.119 1.00 90.50 99 ALA A CA 1
ATOM 785 C C . ALA A 1 99 ? 6.213 13.876 -9.942 1.00 90.50 99 ALA A C 1
ATOM 787 O O . ALA A 1 99 ? 6.005 13.381 -11.045 1.00 90.50 99 ALA A O 1
ATOM 788 N N . GLU A 1 100 ? 7.421 13.870 -9.374 1.00 90.06 100 GLU A N 1
ATOM 789 C CA . GLU A 1 100 ? 8.621 13.303 -10.000 1.00 90.06 100 GLU A CA 1
ATOM 790 C C . GLU A 1 100 ? 8.491 11.794 -10.241 1.00 90.06 100 GLU A C 1
ATOM 792 O O . GLU A 1 100 ? 8.761 11.319 -11.340 1.00 90.06 100 GLU A O 1
ATOM 797 N N . GLN A 1 101 ? 8.021 11.036 -9.245 1.00 89.69 101 GLN A N 1
ATOM 798 C CA . GLN A 1 101 ? 7.831 9.585 -9.371 1.00 89.69 101 GLN A CA 1
ATOM 799 C C . GLN A 1 101 ? 6.748 9.238 -10.399 1.00 89.69 101 GLN A C 1
ATOM 801 O O . GLN A 1 101 ? 6.868 8.259 -11.142 1.00 89.69 101 GLN A O 1
ATOM 806 N N . ILE A 1 102 ? 5.690 10.052 -10.453 1.00 89.50 102 ILE A N 1
ATOM 807 C CA . ILE A 1 102 ? 4.615 9.911 -11.438 1.00 89.50 102 ILE A CA 1
ATOM 808 C C . ILE A 1 102 ? 5.169 10.137 -12.845 1.00 89.50 102 ILE A C 1
ATOM 810 O O . ILE A 1 102 ? 4.989 9.273 -13.701 1.00 89.50 102 ILE A O 1
ATOM 814 N N . ALA A 1 103 ? 5.899 11.234 -13.056 1.00 88.19 103 ALA A N 1
ATOM 815 C CA . ALA A 1 103 ? 6.502 11.559 -14.344 1.00 88.19 103 ALA A CA 1
ATOM 816 C C . ALA A 1 103 ? 7.518 10.497 -14.795 1.00 88.19 103 ALA A C 1
ATOM 818 O O . ALA A 1 103 ? 7.495 10.076 -15.949 1.00 88.19 103 ALA A O 1
ATOM 819 N N . ALA A 1 104 ? 8.364 10.006 -13.883 1.00 87.06 104 ALA A N 1
ATOM 820 C CA . ALA A 1 104 ? 9.325 8.944 -14.178 1.00 87.06 104 ALA A CA 1
ATOM 821 C C . ALA A 1 104 ? 8.628 7.647 -14.619 1.00 87.06 104 ALA A C 1
ATOM 823 O O . ALA A 1 104 ? 9.033 7.021 -15.595 1.00 87.06 104 ALA A O 1
ATOM 824 N N . THR A 1 105 ? 7.538 7.269 -13.945 1.00 85.75 105 THR A N 1
ATOM 825 C CA . THR A 1 105 ? 6.762 6.081 -14.326 1.00 85.75 105 THR A CA 1
ATOM 826 C C . THR A 1 105 ? 6.083 6.278 -15.684 1.00 85.75 105 THR A C 1
ATOM 828 O O . THR A 1 105 ? 6.069 5.365 -16.502 1.00 85.75 105 THR A O 1
ATOM 831 N N . GLU A 1 106 ? 5.535 7.463 -15.955 1.00 83.88 106 GLU A N 1
ATOM 832 C CA . GLU A 1 106 ? 4.900 7.781 -17.240 1.00 83.88 106 GLU A CA 1
ATOM 833 C C . GLU A 1 106 ? 5.904 7.753 -18.405 1.00 83.88 106 GLU A C 1
ATOM 835 O O . GLU A 1 106 ? 5.579 7.218 -19.465 1.00 83.88 106 GLU A O 1
ATOM 840 N N . ALA A 1 107 ? 7.139 8.218 -18.192 1.00 83.62 107 ALA A N 1
ATOM 841 C CA . ALA A 1 107 ? 8.214 8.134 -19.181 1.00 83.62 107 ALA A CA 1
ATOM 842 C C . ALA A 1 107 ? 8.600 6.680 -19.512 1.00 83.62 107 ALA A C 1
ATOM 844 O O . ALA A 1 107 ? 8.659 6.319 -20.687 1.00 83.62 107 ALA A O 1
ATOM 845 N N . VAL A 1 108 ? 8.773 5.823 -18.495 1.00 82.75 108 VAL A N 1
ATOM 846 C CA . VAL A 1 1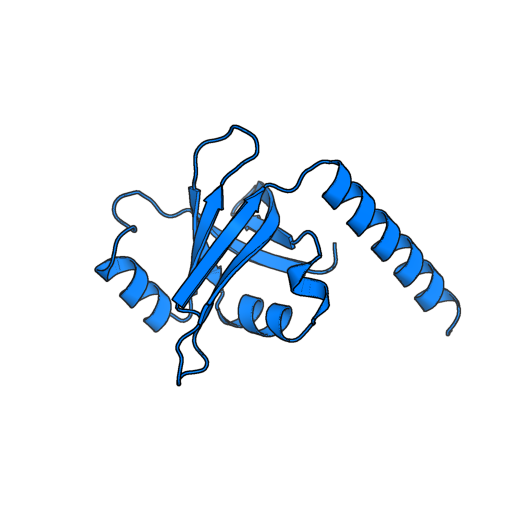08 ? 9.066 4.387 -18.695 1.00 82.75 108 VAL A CA 1
ATOM 847 C C . VAL A 1 108 ? 7.940 3.697 -19.471 1.00 82.75 108 VAL A C 1
ATOM 849 O O . VAL A 1 108 ? 8.189 2.866 -20.343 1.00 82.75 108 VAL A O 1
ATOM 852 N N . MET A 1 109 ? 6.685 4.053 -19.189 1.00 77.94 109 MET A N 1
ATOM 853 C CA . MET A 1 109 ? 5.535 3.503 -19.911 1.00 77.94 109 MET A CA 1
ATOM 854 C C . MET A 1 109 ? 5.497 3.940 -21.378 1.00 77.94 109 MET A C 1
ATOM 856 O O . MET A 1 109 ? 5.123 3.134 -22.228 1.00 77.94 109 MET A O 1
ATOM 860 N N . ALA A 1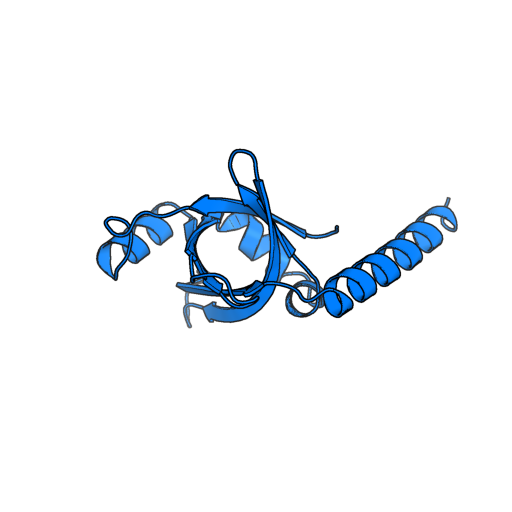 110 ? 5.880 5.183 -21.682 1.00 81.00 110 ALA A N 1
ATOM 861 C CA . ALA A 1 110 ? 5.968 5.670 -23.056 1.00 81.00 110 ALA A CA 1
ATOM 862 C C . ALA A 1 110 ? 7.052 4.925 -23.853 1.00 81.00 110 ALA A C 1
ATOM 864 O O . ALA A 1 110 ? 6.815 4.540 -24.996 1.00 81.00 110 ALA A O 1
ATOM 865 N N . GLU A 1 111 ? 8.203 4.652 -23.234 1.00 78.69 111 GLU A N 1
ATOM 866 C CA . GLU A 1 111 ? 9.282 3.876 -23.853 1.00 78.69 111 GLU A CA 1
ATOM 867 C C . GLU A 1 111 ? 8.862 2.420 -24.121 1.00 78.69 111 GLU A C 1
ATOM 869 O O . GLU A 1 111 ? 9.047 1.912 -25.228 1.00 78.69 111 GLU A O 1
ATOM 874 N N . LYS A 1 112 ? 8.207 1.764 -23.150 1.00 72.31 112 LYS A N 1
ATOM 875 C CA . LYS A 1 112 ? 7.683 0.398 -23.328 1.00 72.31 112 LYS A CA 1
ATOM 876 C C . LYS A 1 112 ? 6.582 0.318 -24.393 1.00 72.31 112 LYS A C 1
ATOM 878 O O . LYS A 1 112 ? 6.526 -0.672 -25.118 1.00 72.31 112 LYS A O 1
ATOM 883 N N . ALA A 1 113 ? 5.725 1.335 -24.508 1.00 72.25 113 ALA A N 1
ATOM 884 C CA . ALA A 1 113 ? 4.702 1.395 -25.555 1.00 72.25 113 ALA A CA 1
ATOM 885 C C . ALA A 1 113 ? 5.326 1.517 -26.954 1.00 72.25 113 ALA A C 1
ATOM 887 O O . ALA A 1 113 ? 4.939 0.782 -27.856 1.00 72.25 113 ALA A O 1
ATOM 888 N N . ALA A 1 114 ? 6.344 2.369 -27.110 1.00 72.06 114 ALA A N 1
ATOM 889 C CA . ALA A 1 114 ? 7.066 2.517 -28.372 1.00 72.06 114 ALA A CA 1
ATOM 890 C C . ALA A 1 114 ? 7.819 1.235 -28.780 1.00 72.06 114 ALA A C 1
ATOM 892 O O . ALA A 1 114 ? 7.868 0.895 -29.959 1.00 72.06 114 ALA A O 1
ATOM 893 N N . ALA A 1 115 ? 8.373 0.492 -27.816 1.00 67.12 115 ALA A N 1
ATOM 894 C CA . ALA A 1 115 ? 9.038 -0.784 -28.085 1.00 67.12 115 ALA A CA 1
ATOM 895 C C . ALA A 1 115 ? 8.060 -1.897 -28.513 1.00 67.12 115 ALA A C 1
ATOM 897 O O . ALA A 1 115 ? 8.424 -2.745 -29.323 1.00 67.12 115 ALA A O 1
ATOM 898 N N . ALA A 1 116 ? 6.821 -1.888 -28.009 1.00 63.25 116 ALA A N 1
ATOM 899 C CA . ALA A 1 116 ? 5.800 -2.872 -28.376 1.00 63.25 116 ALA A CA 1
ATOM 900 C C . ALA A 1 116 ? 5.273 -2.689 -29.812 1.00 63.25 116 ALA A C 1
ATOM 902 O O . ALA A 1 116 ? 4.847 -3.658 -30.434 1.00 63.25 116 ALA A O 1
ATOM 903 N N . GLU A 1 117 ? 5.326 -1.469 -30.352 1.00 59.72 117 GLU A N 1
ATOM 904 C CA . GLU A 1 117 ? 4.933 -1.176 -31.738 1.00 59.72 117 GLU A CA 1
ATOM 905 C C . GLU A 1 117 ? 6.025 -1.531 -32.765 1.00 59.72 117 GLU A C 1
ATOM 907 O O . GLU A 1 117 ? 5.727 -1.643 -33.949 1.00 59.72 117 GLU A O 1
ATOM 912 N N . ALA A 1 118 ? 7.273 -1.744 -32.335 1.00 58.22 118 ALA A N 1
ATOM 913 C CA . ALA A 1 118 ? 8.391 -2.104 -33.214 1.00 58.22 118 ALA A CA 1
ATOM 914 C C . ALA A 1 118 ? 8.558 -3.623 -33.440 1.00 58.22 118 ALA A C 1
ATOM 916 O O . ALA A 1 118 ? 9.385 -4.023 -34.258 1.00 58.22 118 ALA A O 1
ATOM 917 N N . ASP A 1 119 ? 7.792 -4.453 -32.723 1.00 48.84 119 ASP A N 1
ATOM 918 C CA . ASP A 1 119 ? 7.821 -5.928 -32.792 1.00 48.84 119 ASP A CA 1
ATOM 919 C C . ASP A 1 119 ? 6.556 -6.516 -33.465 1.00 48.84 119 ASP A C 1
ATOM 921 O O . ASP A 1 119 ? 6.198 -7.673 -33.250 1.00 48.84 119 ASP A O 1
ATOM 925 N N . THR A 1 120 ? 5.844 -5.707 -34.264 1.00 46.22 120 THR A N 1
ATOM 926 C CA . THR A 1 120 ? 4.737 -6.131 -35.152 1.00 46.22 120 THR A CA 1
ATOM 927 C C . THR A 1 120 ? 5.095 -5.855 -36.606 1.00 46.22 120 THR A C 1
ATOM 929 O O . THR A 1 120 ? 4.838 -6.743 -37.451 1.00 46.22 120 THR A O 1
#

Foldseek 3Di:
DPAEWEKEFDDPVCDDDVNLVVLQVVQWAWEWEDEPPDDITIMITRNVSVLVLVVDPCLQQAWHWYDYDVDIFTWHWDDWAQDPPDRTTSYTYIYGDDPVRVVVNVVVVVVVVVVVVVVD

pLDDT: mean 88.95, std 9.78, range [46.22, 96.81]

Radius of gyration: 15.4 Å; chains: 1; bounding box: 26×36×51 Å

Sequence (120 aa):
MLYHLDATLRTAQQTGKGASRRLRRDNQTPAIIYGGGAEPSSVALLHKQMVRGLMDAEFYEHVITLKFEGSEEKVVLQDLQRHPYKPTILHADFKRATAEQIAATEAVMAEKAAAAEADT

Secondary structure (DSSP, 8-state):
---EEEEEE--GGG-SHHHHHHHHHTTEEEEEEEETTEEEEEEEEEHHHHHHHTTSGGGGTSPEEEE-SS-EEEEEEEEEEE-SSSS-EEEEEEEEPPHHHHHHHHHHHHHHHHHHHTT-

=== Feature glossary ===
Legend for the data blocks above and below:

— What the protein is —

The amino-acid sequence is the protein's primary structure: the linear order of residues from the N-terminus to the C-terminus, written in one-letter code. Everything else here — the 3D coordinates, the secondary structure, the domain annotations — is ultimately a consequence of this string.

Functional annotations link the protein to curated databases. InterPro entries identify conserved domains and families by matching the sequence against member-database signatures (Pfam, PROSITE, CDD, …). Gene Ontology (GO) terms describe molecular function, biological process, and cellular component in a controlled vocabulary. CATH places the structure in a hierarchical fold classification (Class/Architecture/Topology/Homologous-superfamily). The organism is the source species.

— Where its atoms are —

Atomic coordinates in PDBx/mmCIF format — the same representation the Protein Data Bank distributes. Each line of the _atom_site loop places one backbone atom in Cartesian space (units: ångströms, origin: arbitrary).

The six renders are orthographic views along the three Cartesian axes in both directions. Representation (cartoon, sticks, or surface) and color scheme (sequence-rainbow or by-chain) vary across proteins so the training set covers all the common visualization conventions.

— Local backbone conformation —

Eight-state secondary structure (DSSP): H is the canonical α-helix, G the tighter 3₁₀-helix, I the wider π-helix; E/B are β-structure, T and S are turns and bends, and '-' is everything else. DSSP derives these from the pattern of main-chain N–H···O=C hydrogen bonds, not from the sequence.

Three-state secondary structure (P-SEA) collapses the eight DSSP classes into helix (a), strand (b), and coil (c). P-SEA assigns these from Cα geometry alone — distances and angles — without requiring backbone oxygens, so it works on any Cα trace.

φ (phi) and ψ (psi) are the two rotatable backbone dihedrals per residue: φ is the C(i-1)–N–Cα–C torsion, ψ is the N–Cα–C–N(i+1) torsion, both in degrees on (−180°, 180°]. α-helical residues cluster near (−60°, −45°); β-strand residues near (−120°, +130°). A Ramachandran plot is simply a scatter of (φ, ψ) for every residue.

— Global shape and packing —

The geometric summary reports three shape descriptors. Rg (radius of gyration) measures how spread out the Cα atoms are about their centre of mass; compact globular proteins have small Rg, elongated or unfolded ones large. Cα contacts (<8 Å, |i−j|>4) count long-range residue pairs in spatial proximity — high for tightly packed folds, near zero for rods or random coil. The bounding-box extents give the protein's footprint along x, y, z in Å.

SASA measures how much of the protein is reachable by solvent. It is computed by rolling a water-sized probe over the atomic surface and summing the exposed area (Å²). Per-residue SASA distinguishes core (buried, low SASA) from surface (exposed, high SASA) residues; total SASA is a whole-molecule size measure.

Plot images: a contact map (which residues are close in 3D, as an N×N binary image), a Ramachandran scatter (backbone torsion angles, revealing secondary-structure composition at a glance), and — for AlphaFold structures — a PAE heatmap (pairwise prediction confidence).

— Structural neighborhood —

A 3Di character summarizes, for each residue, the relative orientation of the Cα frame of its nearest spatial neighbor. Because it encodes fold topology rather than chemistry, 3Di alignments detect remote structural similarity that sequence alignment misses.

The Foldseek neighbor list gives the closest experimentally determined structures in the PDB, ranked by structural alignment. TM-score near 1 means near-identical fold; near 0.3 means only rough topology match. This is how one finds what a novel AlphaFold prediction most resembles in the solved-structure universe.

— Confidence and disorder —

For AlphaFold models, the B-factor field carries pLDDT — the model's own estimate of local accuracy on a 0–100 scale. Regions with pLDDT<50 should be treated as essentially unmodeled; they often correspond to intrinsically disordered segments.

Crystallographic B-factors measure how much each atom's electron density is smeared out, in Å². They rise in mobile loops and surface residues and fall in the buried interior. In AlphaFold models this column is repurposed to hold pLDDT instead.

Predicted Aligned Error (PAE) is an AlphaFold confidence matrix: entry (i, j) is the expected error in the position of residue j, in ångströms, when the prediction is superimposed on the true structure at residue i. Low PAE within a block of residues means that block is internally rigid and well-predicted; high PAE between two blocks means their relative placement is uncertain even if each block individually is confident.